Protein AF-W0RP88-F1 (afdb_monomer_lite)

pLDDT: mean 90.48, std 11.26, range [40.38, 97.31]

Secondary structure (DSSP, 8-state):
---HHHHHHHHHHHHHHHHT--HHHHHHHTT--HHHHHHHHTTSS--HHHHHHHHHHHHHHS-----

Foldseek 3Di:
DDDPLQVLLVLLVVLCVQVVHDLCRVCVVVVHDSVVLVCCSVVVDDDPVSSVVSVVSSCVRPPPPPD

Sequence (67 aa):
MPSASDERKRRFEAALKLAGETMESWAQKQGISYGHLYFVLSGQRESARLSRLIEAFIADHLPPQVA

Organism: NCBI:txid861299

Radius of gyration: 11.49 Å; chains: 1; bounding box: 24×25×28 Å

Structure (mmCIF, N/CA/C/O backbone):
data_AF-W0RP88-F1
#
_entry.id   AF-W0RP88-F1
#
loop_
_atom_site.group_PDB
_atom_site.id
_atom_site.type_symbol
_atom_site.label_atom_id
_atom_site.label_alt_id
_atom_site.label_comp_id
_atom_site.label_asym_id
_atom_site.label_entity_id
_atom_site.label_seq_id
_atom_site.pdbx_PDB_ins_code
_atom_site.Cartn_x
_atom_site.Cartn_y
_atom_site.Cartn_z
_atom_site.occupancy
_atom_site.B_iso_or_equiv
_atom_site.auth_seq_id
_atom_site.auth_comp_id
_atom_site.auth_asym_id
_atom_site.auth_atom_id
_atom_site.pdbx_PDB_model_num
ATOM 1 N N . MET A 1 1 ? 15.974 10.367 -13.377 1.00 57.97 1 MET A N 1
ATOM 2 C CA . MET A 1 1 ? 14.675 9.722 -13.663 1.00 57.97 1 MET A CA 1
ATOM 3 C C . MET A 1 1 ? 14.294 8.922 -12.425 1.00 57.97 1 MET A C 1
ATOM 5 O O . MET A 1 1 ? 15.127 8.115 -12.024 1.00 57.97 1 MET A O 1
ATOM 9 N N . PRO A 1 2 ? 13.150 9.177 -11.768 1.00 70.62 2 PRO A N 1
ATOM 10 C CA . PRO A 1 2 ? 12.685 8.325 -10.670 1.00 70.62 2 PRO A CA 1
ATOM 11 C C . PRO A 1 2 ? 12.436 6.894 -11.174 1.00 70.62 2 PRO A C 1
ATOM 13 O O . PRO A 1 2 ? 12.008 6.713 -12.316 1.00 70.62 2 PRO A O 1
ATOM 16 N N . SER A 1 3 ? 12.747 5.883 -10.359 1.00 84.00 3 SER A N 1
ATOM 17 C CA . SER A 1 3 ? 12.527 4.481 -10.730 1.00 84.00 3 SER A CA 1
ATOM 18 C C . SER A 1 3 ? 11.035 4.121 -10.684 1.00 84.00 3 SER A C 1
ATOM 20 O O . SER A 1 3 ? 10.240 4.784 -10.017 1.00 84.00 3 SER A O 1
ATOM 22 N N . ALA A 1 4 ? 10.636 3.034 -11.353 1.00 84.75 4 ALA A N 1
ATOM 23 C CA . ALA A 1 4 ? 9.256 2.539 -11.285 1.00 84.75 4 ALA A CA 1
ATOM 24 C C . ALA A 1 4 ? 8.820 2.198 -9.843 1.00 84.75 4 ALA A C 1
ATOM 26 O O . ALA A 1 4 ? 7.650 2.349 -9.490 1.00 84.75 4 ALA A O 1
ATOM 27 N N . SER A 1 5 ? 9.764 1.769 -9.000 1.00 86.38 5 SER A N 1
ATOM 28 C CA . SER A 1 5 ? 9.527 1.499 -7.579 1.00 86.38 5 SER A CA 1
ATOM 29 C C . SER A 1 5 ? 9.280 2.784 -6.786 1.00 86.38 5 SER A C 1
ATOM 31 O O . SER A 1 5 ? 8.350 2.819 -5.981 1.00 86.38 5 SER A O 1
ATOM 33 N N . ASP A 1 6 ? 10.033 3.856 -7.066 1.00 89.62 6 ASP A N 1
ATOM 34 C CA . ASP A 1 6 ? 9.827 5.169 -6.433 1.00 89.62 6 ASP A CA 1
ATOM 35 C C . ASP A 1 6 ? 8.443 5.731 -6.763 1.00 89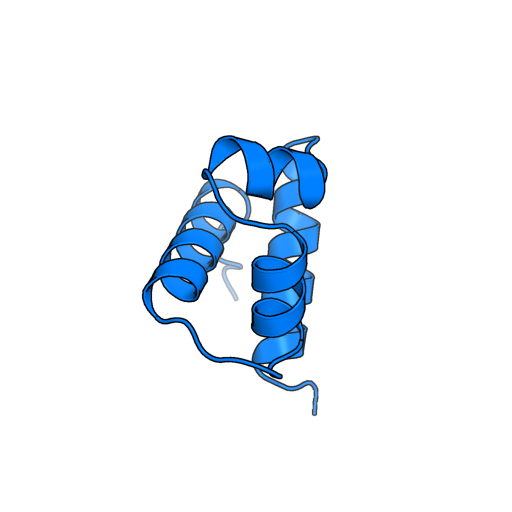.62 6 ASP A C 1
ATOM 37 O O . ASP A 1 6 ? 7.735 6.224 -5.883 1.00 89.62 6 ASP A O 1
ATOM 41 N N . GLU A 1 7 ? 8.027 5.601 -8.025 1.00 91.69 7 GLU A N 1
ATOM 42 C CA . GLU A 1 7 ? 6.711 6.051 -8.472 1.00 91.69 7 GLU A CA 1
ATOM 43 C C . GLU A 1 7 ? 5.583 5.280 -7.779 1.00 91.69 7 GLU A C 1
ATOM 45 O O . GLU A 1 7 ? 4.645 5.884 -7.251 1.00 91.69 7 GLU A O 1
ATOM 50 N N . ARG A 1 8 ? 5.690 3.945 -7.715 1.00 91.69 8 ARG A N 1
ATOM 51 C CA . ARG A 1 8 ? 4.721 3.103 -7.001 1.00 91.69 8 ARG A CA 1
ATOM 52 C C . ARG A 1 8 ? 4.634 3.487 -5.532 1.00 91.69 8 ARG A C 1
ATOM 54 O O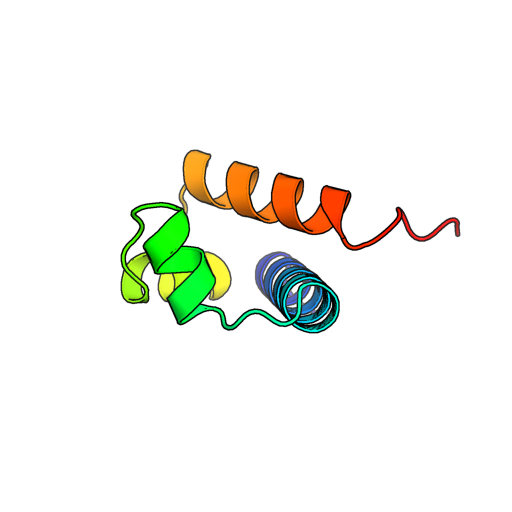 . ARG A 1 8 ? 3.530 3.644 -5.017 1.00 91.69 8 ARG A O 1
ATOM 61 N N . LYS A 1 9 ? 5.778 3.645 -4.862 1.00 94.44 9 LYS A N 1
ATOM 62 C CA . LYS A 1 9 ? 5.833 4.025 -3.449 1.00 94.44 9 LYS A CA 1
ATOM 63 C C . LYS A 1 9 ? 5.137 5.362 -3.214 1.00 94.44 9 LYS A C 1
ATOM 65 O O . LYS A 1 9 ? 4.257 5.434 -2.363 1.00 94.44 9 LYS A O 1
ATOM 70 N N . ARG A 1 10 ? 5.447 6.377 -4.021 1.00 94.69 10 ARG A N 1
ATOM 71 C CA . ARG A 1 10 ? 4.822 7.703 -3.934 1.00 94.69 10 ARG A CA 1
ATOM 72 C C . ARG A 1 10 ? 3.303 7.645 -4.113 1.00 94.69 10 ARG A C 1
ATOM 74 O O . ARG A 1 10 ? 2.567 8.254 -3.340 1.00 94.69 10 ARG A O 1
ATOM 81 N N . ARG A 1 11 ? 2.823 6.911 -5.123 1.00 95.44 11 ARG A N 1
ATOM 82 C CA . ARG A 1 11 ? 1.381 6.740 -5.375 1.00 95.44 11 ARG A CA 1
ATOM 83 C C . ARG A 1 11 ? 0.706 5.978 -4.237 1.00 95.44 11 ARG A C 1
ATOM 85 O O . ARG A 1 11 ? -0.356 6.380 -3.778 1.00 95.44 11 ARG A O 1
ATOM 92 N N . PHE A 1 12 ? 1.338 4.924 -3.734 1.00 96.31 12 PHE A N 1
ATOM 93 C CA . PHE A 1 12 ? 0.826 4.160 -2.602 1.00 96.31 12 PHE A CA 1
ATOM 94 C C . PHE A 1 12 ? 0.728 5.007 -1.323 1.00 96.31 12 PHE A C 1
ATOM 96 O O . PHE A 1 12 ? -0.298 4.986 -0.652 1.00 96.31 12 PHE A O 1
ATOM 103 N N . GLU A 1 13 ? 1.744 5.817 -1.019 1.00 96.25 13 GLU A N 1
ATOM 104 C CA . GLU A 1 13 ? 1.732 6.748 0.119 1.00 96.25 13 GLU A CA 1
ATOM 105 C C . GLU A 1 13 ? 0.627 7.807 -0.003 1.00 96.25 13 GLU A C 1
ATOM 107 O O . GLU A 1 13 ? -0.043 8.127 0.981 1.00 96.25 13 GLU A O 1
ATOM 112 N N . ALA A 1 14 ? 0.386 8.323 -1.210 1.00 95.81 14 ALA A N 1
ATOM 113 C CA . ALA A 1 14 ? -0.720 9.243 -1.455 1.00 95.81 14 ALA A CA 1
ATOM 114 C C . ALA A 1 14 ? -2.092 8.568 -1.264 1.00 95.81 14 ALA A C 1
ATOM 116 O O . ALA A 1 14 ? -2.968 9.155 -0.627 1.00 95.81 14 ALA A O 1
ATOM 117 N N . ALA A 1 15 ? -2.266 7.327 -1.735 1.00 96.56 15 ALA A N 1
ATOM 118 C CA . ALA A 1 15 ? -3.483 6.545 -1.506 1.00 96.56 15 ALA A CA 1
ATOM 119 C C . ALA A 1 15 ? -3.723 6.285 -0.009 1.00 96.56 15 ALA A C 1
ATOM 121 O O . ALA A 1 15 ? -4.827 6.506 0.482 1.00 96.56 15 ALA A O 1
ATOM 122 N N . LEU A 1 16 ? -2.679 5.907 0.738 1.00 97.06 16 LEU A N 1
ATOM 123 C CA . LEU A 1 16 ? -2.741 5.720 2.192 1.00 97.06 16 LEU A CA 1
ATOM 124 C C . LEU A 1 16 ? -3.198 6.996 2.911 1.00 97.06 16 LEU A C 1
ATOM 126 O O . LEU A 1 16 ? -4.068 6.946 3.780 1.00 97.06 16 LEU A O 1
ATOM 130 N N . LYS A 1 17 ? -2.664 8.155 2.508 1.00 96.38 17 LYS A N 1
ATOM 131 C CA . LYS A 1 17 ? -3.055 9.452 3.071 1.00 96.38 17 LYS A CA 1
ATOM 132 C C . LYS A 1 17 ? -4.532 9.770 2.824 1.00 96.38 17 LYS A C 1
ATOM 134 O O . LYS A 1 17 ? -5.192 10.266 3.732 1.00 96.38 17 LYS A O 1
ATOM 139 N N . LEU A 1 18 ? -5.047 9.486 1.626 1.00 95.38 18 LEU A N 1
ATOM 140 C CA . LEU A 1 18 ? -6.465 9.680 1.293 1.00 95.38 18 LEU A CA 1
ATOM 141 C C . LEU A 1 18 ? -7.374 8.705 2.051 1.00 95.38 18 LEU A C 1
ATOM 143 O O . LEU A 1 18 ? -8.454 9.094 2.485 1.00 95.38 18 LEU A O 1
ATOM 147 N N . ALA A 1 19 ? -6.913 7.472 2.265 1.00 94.88 19 ALA A N 1
ATOM 148 C CA . ALA A 1 19 ? -7.608 6.461 3.057 1.00 94.88 19 ALA A CA 1
ATOM 149 C C . ALA A 1 19 ? -7.560 6.722 4.578 1.00 94.88 19 ALA A C 1
ATOM 151 O O . ALA A 1 19 ? -8.233 6.029 5.338 1.00 94.88 19 ALA A O 1
ATOM 152 N N . GLY A 1 20 ? -6.748 7.683 5.041 1.00 96.31 20 GLY A N 1
ATOM 153 C CA . GLY A 1 20 ? -6.511 7.911 6.469 1.00 96.31 20 GLY A CA 1
ATOM 154 C C . GLY A 1 20 ? -5.807 6.734 7.156 1.00 96.31 20 GLY A C 1
ATOM 155 O O . GLY A 1 20 ? -6.029 6.488 8.339 1.00 96.31 20 GLY A O 1
ATOM 156 N N . GLU A 1 21 ? -4.983 5.987 6.419 1.00 95.38 21 GLU A N 1
ATOM 157 C CA . GLU A 1 21 ? -4.359 4.747 6.877 1.00 95.38 21 GLU A CA 1
ATOM 158 C C . GLU A 1 21 ? -2.823 4.835 6.877 1.00 95.38 21 GLU A C 1
ATOM 160 O O . GLU A 1 21 ? -2.213 5.545 6.080 1.00 95.38 21 GLU A O 1
ATOM 165 N N . THR A 1 22 ? -2.172 4.098 7.783 1.00 96.25 22 THR A N 1
ATOM 166 C CA . THR A 1 22 ? -0.712 3.938 7.791 1.00 96.25 22 THR A CA 1
ATOM 167 C C . THR A 1 22 ? -0.292 2.703 7.002 1.00 96.25 22 THR A C 1
ATOM 169 O O . THR A 1 22 ? -1.034 1.730 6.877 1.00 96.25 22 THR A O 1
ATOM 172 N N . MET A 1 23 ? 0.949 2.698 6.518 1.00 95.81 23 MET A N 1
ATOM 173 C CA . MET A 1 23 ? 1.509 1.550 5.803 1.00 95.81 23 MET A CA 1
ATOM 174 C C . MET A 1 23 ? 1.496 0.262 6.647 1.00 95.81 23 MET A C 1
ATOM 176 O O . MET A 1 23 ? 1.243 -0.816 6.117 1.00 95.81 23 MET A O 1
ATOM 180 N N . GLU A 1 24 ? 1.733 0.374 7.956 1.00 95.81 24 GLU A N 1
ATOM 181 C CA . GLU A 1 24 ? 1.675 -0.751 8.896 1.00 95.81 24 GLU A CA 1
ATOM 182 C C . GLU A 1 24 ? 0.248 -1.282 9.081 1.00 95.81 24 GLU A C 1
ATOM 184 O O . GLU A 1 24 ? 0.033 -2.486 8.934 1.00 95.81 24 GLU A O 1
ATOM 189 N N . SER A 1 25 ? -0.733 -0.399 9.312 1.00 96.94 25 SER A N 1
ATOM 190 C CA . SER A 1 25 ? -2.150 -0.785 9.414 1.00 96.94 25 SER A CA 1
ATOM 191 C C . SER A 1 25 ? -2.621 -1.482 8.141 1.00 96.94 25 SER A C 1
ATOM 193 O O . SER A 1 25 ? -3.220 -2.558 8.204 1.00 96.94 25 SER A O 1
ATOM 195 N N . TRP A 1 26 ? -2.288 -0.918 6.976 1.00 97.31 26 TRP A N 1
ATOM 196 C CA . TRP A 1 26 ? -2.655 -1.512 5.697 1.00 97.31 26 TRP A CA 1
ATOM 197 C C . TRP A 1 26 ? -2.025 -2.897 5.528 1.00 97.31 26 TRP A C 1
ATOM 199 O O . TRP A 1 26 ? -2.719 -3.857 5.197 1.00 97.31 26 TRP A O 1
ATOM 209 N N . ALA A 1 27 ? -0.726 -3.037 5.821 1.00 96.69 27 ALA A N 1
ATOM 210 C CA . ALA A 1 27 ? -0.032 -4.320 5.744 1.00 96.69 27 ALA A CA 1
ATOM 211 C C . ALA A 1 27 ? -0.697 -5.373 6.644 1.00 96.69 27 ALA A C 1
ATOM 213 O O . ALA A 1 27 ? -0.967 -6.487 6.191 1.00 96.69 27 ALA A O 1
ATOM 214 N N . GLN A 1 28 ? -1.039 -5.000 7.880 1.00 96.19 28 GLN A N 1
ATOM 215 C CA . GLN A 1 28 ? -1.728 -5.871 8.827 1.00 96.19 28 GLN A CA 1
ATOM 216 C C . GLN A 1 28 ? -3.109 -6.304 8.316 1.00 96.19 28 GLN A C 1
ATOM 218 O O . GLN A 1 28 ? -3.413 -7.497 8.347 1.00 96.19 28 GLN A O 1
ATOM 223 N N . LYS A 1 29 ? -3.924 -5.377 7.789 1.00 95.81 29 LYS A N 1
ATOM 224 C CA . LYS A 1 29 ? -5.244 -5.694 7.208 1.00 95.81 29 LYS A CA 1
ATOM 225 C C . LYS A 1 29 ? -5.154 -6.667 6.036 1.00 95.81 29 LYS A C 1
ATOM 227 O O . LYS A 1 29 ? -6.023 -7.518 5.877 1.00 95.81 29 LYS A O 1
ATOM 232 N N . GLN A 1 30 ? -4.097 -6.563 5.235 1.00 95.44 30 GLN A N 1
ATOM 233 C CA . GLN A 1 30 ? -3.856 -7.462 4.107 1.00 95.44 30 GLN A CA 1
ATOM 234 C C . GLN A 1 30 ? -3.187 -8.790 4.514 1.00 95.44 30 GLN A C 1
ATOM 236 O O . GLN A 1 30 ? -2.936 -9.641 3.657 1.00 95.44 30 GLN A O 1
ATOM 241 N N . GLY A 1 31 ? -2.871 -8.985 5.801 1.00 95.94 31 GLY A N 1
ATOM 242 C CA . GLY A 1 31 ? -2.161 -10.168 6.292 1.00 95.94 31 GLY A CA 1
ATOM 243 C C . GLY A 1 31 ? -0.716 -10.258 5.787 1.00 95.94 31 GLY A C 1
ATOM 244 O O . GLY A 1 31 ? -0.206 -1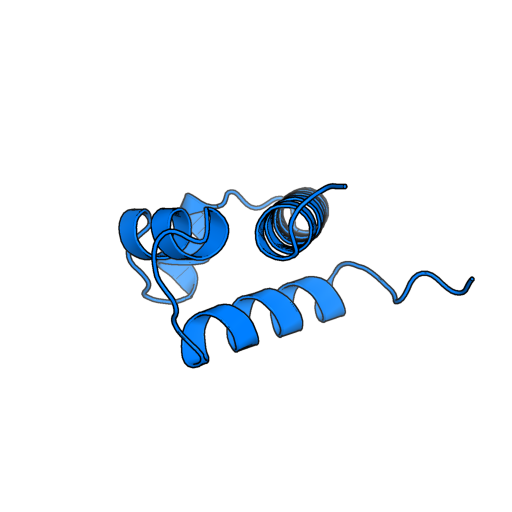1.353 5.547 1.00 95.94 31 GLY A O 1
ATOM 245 N N . ILE A 1 32 ? -0.062 -9.113 5.574 1.00 94.81 32 ILE A N 1
ATOM 246 C CA . ILE A 1 32 ? 1.299 -9.000 5.040 1.00 94.81 32 ILE A CA 1
ATOM 247 C C . ILE A 1 32 ? 2.229 -8.425 6.111 1.00 94.81 32 ILE A C 1
ATOM 249 O O . ILE A 1 32 ? 1.900 -7.473 6.811 1.00 94.81 32 ILE A O 1
ATOM 253 N N . SER A 1 33 ? 3.442 -8.973 6.210 1.00 95.44 33 SER A N 1
ATOM 254 C CA . SER A 1 33 ? 4.492 -8.384 7.044 1.00 95.44 33 SER A CA 1
ATOM 255 C C . SER A 1 33 ? 4.899 -7.002 6.524 1.00 95.44 33 SER A C 1
ATOM 257 O O . SER A 1 33 ? 5.230 -6.854 5.344 1.00 95.44 33 SER A O 1
ATOM 259 N N . TYR A 1 34 ? 4.982 -6.020 7.422 1.00 94.88 34 TYR A N 1
ATOM 260 C CA . TYR A 1 34 ? 5.468 -4.675 7.106 1.00 94.88 34 TYR A CA 1
ATOM 261 C C . TYR A 1 34 ? 6.843 -4.683 6.416 1.00 94.88 34 TYR A C 1
ATOM 263 O O . TYR A 1 34 ? 7.043 -3.991 5.421 1.00 94.88 34 TYR A O 1
ATOM 271 N N . GLY A 1 35 ? 7.773 -5.534 6.868 1.00 95.69 35 GLY A N 1
ATOM 272 C CA . GLY A 1 35 ? 9.097 -5.653 6.248 1.00 95.69 35 GLY A CA 1
ATOM 273 C C . GLY A 1 35 ? 9.032 -6.159 4.804 1.00 95.69 35 GLY A C 1
ATOM 274 O O . GLY A 1 35 ? 9.734 -5.652 3.932 1.00 95.69 35 GLY A O 1
ATOM 275 N N . HIS A 1 36 ? 8.141 -7.114 4.517 1.00 94.31 36 HIS A N 1
ATOM 276 C CA . HIS A 1 36 ? 7.932 -7.596 3.151 1.00 94.31 36 HIS A CA 1
ATOM 277 C C . HIS A 1 36 ? 7.384 -6.485 2.243 1.00 94.31 36 HIS A C 1
ATOM 279 O O . HIS A 1 36 ? 7.887 -6.306 1.134 1.00 94.31 36 HIS A O 1
ATOM 285 N N . LEU A 1 37 ? 6.417 -5.702 2.730 1.00 95.56 37 LEU A N 1
ATOM 286 C CA . LEU A 1 37 ? 5.901 -4.532 2.019 1.00 95.56 37 LEU A CA 1
ATOM 287 C C . LEU A 1 37 ? 6.994 -3.494 1.751 1.00 95.56 37 LEU A C 1
ATOM 289 O O . LEU A 1 37 ? 7.154 -3.056 0.612 1.00 95.56 37 LEU A O 1
ATOM 293 N N . TYR A 1 38 ? 7.791 -3.165 2.765 1.00 94.88 38 TYR A N 1
ATOM 294 C CA . TYR A 1 38 ? 8.888 -2.210 2.647 1.00 94.88 38 TYR A CA 1
ATOM 295 C C . TYR A 1 38 ? 9.910 -2.617 1.576 1.00 94.88 38 TYR A C 1
ATOM 297 O O . TYR A 1 38 ? 10.282 -1.799 0.731 1.00 94.88 38 TYR A O 1
ATOM 305 N N . PHE A 1 39 ? 10.337 -3.884 1.562 1.00 94.44 39 PHE A N 1
ATOM 306 C CA . PHE A 1 39 ? 11.303 -4.373 0.574 1.00 94.44 39 PHE A CA 1
ATOM 307 C C . PHE A 1 39 ? 10.756 -4.364 -0.856 1.00 94.44 39 PHE A C 1
ATOM 309 O O . PHE A 1 39 ? 11.506 -4.065 -1.786 1.00 94.44 39 PHE A O 1
ATOM 316 N N . VAL A 1 40 ? 9.461 -4.644 -1.034 1.00 93.38 40 VAL A N 1
ATOM 317 C CA . VAL A 1 40 ? 8.809 -4.585 -2.352 1.00 93.38 40 VAL A CA 1
ATOM 318 C C . VAL A 1 40 ? 8.653 -3.144 -2.836 1.00 93.38 40 VAL A C 1
ATOM 320 O O . VAL A 1 40 ? 8.954 -2.849 -3.991 1.00 93.38 40 VAL A O 1
ATOM 323 N N . LEU A 1 41 ? 8.246 -2.221 -1.962 1.00 93.06 41 LEU A N 1
ATOM 324 C CA . LEU A 1 41 ? 8.144 -0.796 -2.302 1.00 93.06 41 LEU A CA 1
ATOM 325 C C . LEU A 1 41 ? 9.507 -0.158 -2.591 1.00 93.06 41 LEU A C 1
ATOM 327 O O . LEU A 1 41 ? 9.595 0.748 -3.411 1.00 93.06 41 LEU A O 1
ATOM 331 N N . SER A 1 42 ? 10.570 -0.650 -1.956 1.00 91.31 42 SER A N 1
ATOM 332 C CA . SER A 1 42 ? 11.942 -0.171 -2.170 1.00 91.31 42 SER A CA 1
ATOM 333 C C . SER A 1 42 ? 12.623 -0.804 -3.393 1.00 91.31 42 SER A C 1
ATOM 335 O O . SER 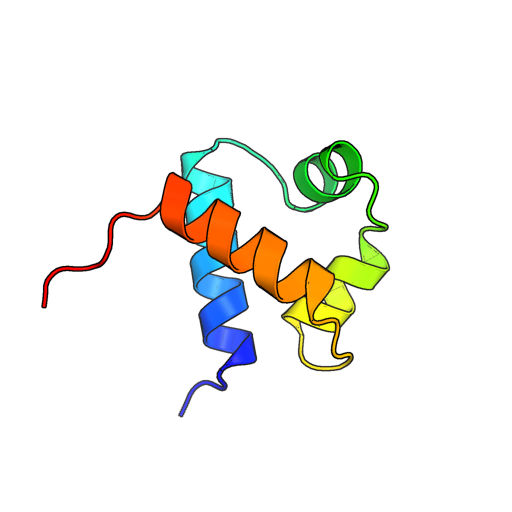A 1 42 ? 13.793 -0.535 -3.645 1.00 91.31 42 SER A O 1
ATOM 337 N N . GLY A 1 43 ? 11.935 -1.688 -4.128 1.00 89.81 43 GLY A N 1
ATOM 338 C CA . GLY A 1 43 ? 12.492 -2.396 -5.285 1.00 89.81 43 GLY A CA 1
ATOM 339 C C . GLY A 1 43 ? 13.576 -3.428 -4.949 1.00 89.81 43 GLY A C 1
ATOM 340 O O . GLY A 1 43 ? 14.213 -3.952 -5.854 1.00 89.81 43 GLY A O 1
ATOM 341 N N . GLN A 1 44 ? 13.791 -3.737 -3.667 1.00 90.31 44 GLN A N 1
ATOM 342 C CA . GLN A 1 44 ? 14.791 -4.717 -3.223 1.00 90.31 44 GLN A CA 1
ATOM 343 C C . GLN A 1 44 ? 14.295 -6.163 -3.355 1.00 90.31 44 GLN A C 1
ATOM 345 O O . GLN A 1 44 ? 15.091 -7.101 -3.343 1.00 90.31 44 GLN A O 1
ATOM 350 N N . ARG A 1 45 ? 12.976 -6.357 -3.458 1.00 90.25 45 ARG A N 1
ATOM 351 C CA . ARG A 1 45 ? 12.340 -7.646 -3.744 1.00 90.25 45 ARG A CA 1
ATOM 352 C C . ARG A 1 45 ? 11.183 -7.468 -4.710 1.00 90.25 45 ARG A C 1
ATOM 354 O O . ARG A 1 45 ? 10.481 -6.463 -4.665 1.00 90.25 45 ARG A O 1
ATOM 361 N N . GLU A 1 46 ? 10.929 -8.495 -5.511 1.00 88.69 46 GLU A N 1
ATOM 362 C CA . GLU A 1 46 ? 9.741 -8.564 -6.355 1.00 88.69 46 GLU A CA 1
ATOM 363 C C . GLU A 1 46 ? 8.690 -9.499 -5.760 1.00 88.69 46 GLU A C 1
ATOM 365 O O . GLU A 1 46 ? 8.992 -10.561 -5.217 1.00 88.69 46 GLU A O 1
ATOM 370 N N . SER A 1 47 ? 7.426 -9.096 -5.871 1.00 93.69 47 SER A N 1
ATOM 371 C CA . SER A 1 47 ? 6.284 -9.918 -5.486 1.00 93.69 47 SER A CA 1
ATOM 372 C C . SER A 1 47 ? 5.084 -9.541 -6.340 1.00 93.69 47 SER A C 1
ATOM 374 O O . SER A 1 47 ? 4.380 -8.574 -6.058 1.00 93.69 47 SER A O 1
ATOM 376 N N . ALA A 1 48 ? 4.814 -10.332 -7.379 1.00 92.62 48 ALA A N 1
ATOM 377 C CA . ALA A 1 48 ? 3.728 -10.057 -8.320 1.00 92.62 48 ALA A CA 1
ATOM 378 C C . ALA A 1 48 ? 2.345 -9.990 -7.648 1.00 92.62 48 ALA A C 1
ATOM 380 O O . ALA A 1 48 ? 1.452 -9.294 -8.128 1.00 92.62 48 ALA A O 1
ATOM 381 N N . ARG A 1 49 ? 2.143 -10.726 -6.545 1.00 94.62 49 ARG A N 1
ATOM 382 C CA . ARG A 1 49 ? 0.907 -10.648 -5.752 1.00 94.62 49 ARG A CA 1
ATOM 383 C C . ARG A 1 49 ? 0.822 -9.318 -5.007 1.00 94.62 49 ARG A C 1
ATOM 385 O O . ARG A 1 49 ? -0.217 -8.671 -5.063 1.00 94.62 49 ARG A O 1
ATOM 392 N N . LEU A 1 50 ? 1.897 -8.912 -4.330 1.00 94.50 50 LEU A N 1
ATOM 393 C CA . LEU A 1 50 ? 1.900 -7.683 -3.541 1.00 94.50 50 LEU A CA 1
ATOM 394 C C . LEU A 1 50 ? 1.824 -6.443 -4.428 1.00 94.50 50 LEU A C 1
ATOM 396 O O . LEU A 1 50 ? 1.036 -5.547 -4.153 1.00 94.50 50 LEU A O 1
ATOM 400 N N . SER A 1 51 ? 2.557 -6.429 -5.541 1.00 93.19 51 SER A N 1
ATOM 401 C CA . SER A 1 51 ? 2.456 -5.357 -6.529 1.00 93.19 51 SER A CA 1
ATOM 402 C C . SER A 1 51 ? 1.020 -5.192 -7.029 1.00 93.19 51 SER A C 1
ATOM 404 O O . SER A 1 51 ? 0.529 -4.074 -7.058 1.00 93.19 51 SER A O 1
ATOM 406 N N . ARG A 1 52 ? 0.300 -6.284 -7.327 1.00 94.88 52 ARG A N 1
ATOM 407 C CA . ARG A 1 52 ? -1.114 -6.206 -7.735 1.00 94.88 52 ARG A CA 1
ATOM 408 C C . ARG A 1 52 ? -2.029 -5.636 -6.650 1.00 94.88 52 ARG A C 1
ATOM 410 O O . ARG A 1 52 ? -2.893 -4.832 -6.974 1.00 94.88 52 ARG A O 1
ATOM 417 N N . LEU A 1 53 ? -1.833 -6.019 -5.387 1.00 96.12 53 LEU A N 1
ATOM 418 C CA . LEU A 1 53 ? -2.605 -5.464 -4.266 1.00 96.12 53 LEU A CA 1
ATOM 419 C C . LEU A 1 53 ? -2.352 -3.964 -4.085 1.00 96.12 53 LEU A C 1
ATOM 421 O O . LEU A 1 53 ? -3.292 -3.208 -3.865 1.00 96.12 53 LEU A O 1
ATOM 425 N N . ILE A 1 54 ? -1.093 -3.538 -4.210 1.00 95.56 54 ILE A N 1
ATOM 426 C CA . ILE A 1 54 ? -0.710 -2.125 -4.134 1.00 95.56 54 ILE A CA 1
ATOM 427 C C . ILE A 1 54 ? -1.362 -1.334 -5.272 1.00 95.56 54 ILE A C 1
ATOM 429 O O . ILE A 1 54 ? -1.981 -0.310 -5.010 1.00 95.56 54 ILE A O 1
ATOM 433 N N . GLU A 1 55 ? -1.262 -1.803 -6.520 1.00 94.75 55 GLU A N 1
ATOM 434 C CA .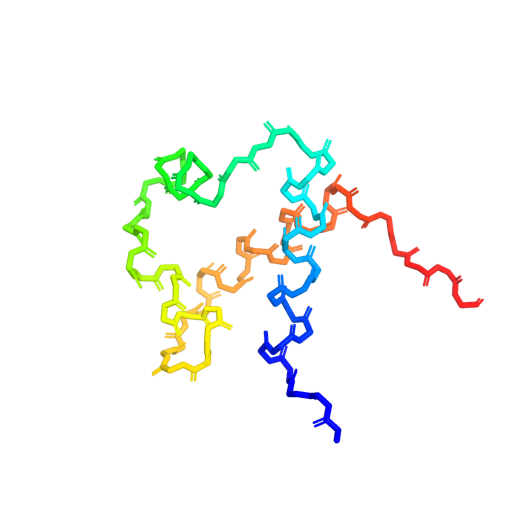 GLU A 1 55 ? -1.847 -1.092 -7.667 1.00 94.75 55 GLU A CA 1
ATOM 435 C C . GLU A 1 55 ? -3.381 -1.036 -7.598 1.00 94.75 55 GLU A C 1
ATOM 437 O O . GLU A 1 55 ? -3.955 -0.003 -7.929 1.00 94.75 55 GLU A O 1
ATOM 442 N N . ALA A 1 56 ? -4.047 -2.098 -7.126 1.00 95.62 56 ALA A N 1
ATOM 443 C CA . ALA A 1 56 ? -5.495 -2.088 -6.907 1.00 95.62 56 ALA A CA 1
ATOM 444 C C . ALA A 1 56 ? -5.892 -1.052 -5.845 1.00 95.62 56 ALA A C 1
ATOM 446 O O . ALA A 1 56 ? -6.736 -0.199 -6.096 1.00 95.62 56 ALA A O 1
ATOM 447 N N . PHE A 1 57 ? -5.202 -1.051 -4.700 1.00 96.06 57 PHE A N 1
ATOM 448 C CA . PHE A 1 57 ? -5.447 -0.071 -3.643 1.00 96.06 57 PHE A CA 1
ATOM 449 C C . PHE A 1 57 ? -5.210 1.371 -4.113 1.00 96.06 57 PHE A C 1
ATOM 451 O O . PHE A 1 57 ? -5.987 2.265 -3.782 1.00 96.06 57 PHE A O 1
ATOM 458 N N . ILE A 1 58 ? -4.153 1.597 -4.902 1.00 96.25 58 ILE A N 1
ATOM 459 C CA . ILE A 1 58 ? -3.890 2.892 -5.535 1.00 96.25 58 ILE A CA 1
ATOM 460 C C . ILE A 1 58 ? -5.061 3.285 -6.434 1.00 96.25 58 ILE A C 1
ATOM 462 O O . ILE A 1 58 ? -5.530 4.409 -6.321 1.00 96.25 58 ILE A O 1
ATOM 466 N N . ALA A 1 59 ? -5.531 2.393 -7.309 1.00 94.06 59 ALA A N 1
ATOM 467 C CA . ALA A 1 59 ? -6.622 2.688 -8.236 1.00 94.06 59 ALA A CA 1
ATOM 468 C C . ALA A 1 59 ? -7.943 3.020 -7.521 1.00 94.06 59 ALA A C 1
ATOM 470 O O . ALA A 1 59 ? -8.683 3.881 -7.990 1.00 94.06 59 ALA A O 1
ATOM 471 N N . ASP A 1 60 ? -8.204 2.392 -6.373 1.00 94.38 60 ASP A N 1
ATOM 472 C CA . ASP A 1 60 ? -9.412 2.639 -5.578 1.00 94.38 60 ASP A 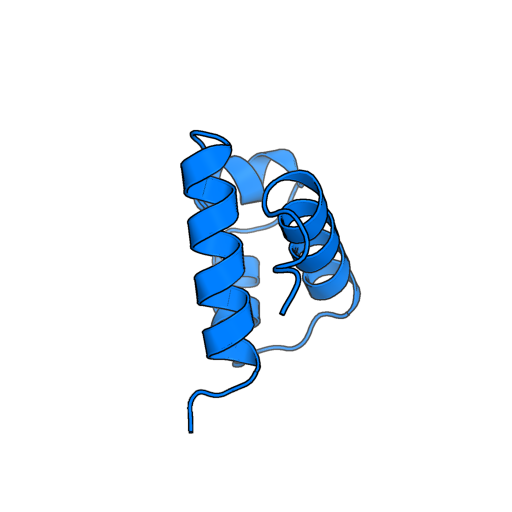CA 1
ATOM 473 C C . ASP A 1 60 ? -9.423 4.029 -4.909 1.00 94.38 60 ASP A C 1
ATOM 475 O O . ASP A 1 60 ? -10.493 4.565 -4.625 1.00 94.38 60 ASP A O 1
ATOM 479 N N . HIS A 1 61 ? -8.251 4.626 -4.655 1.00 93.56 61 HIS A N 1
ATOM 480 C CA . HIS A 1 61 ? -8.128 5.871 -3.875 1.00 93.56 61 HIS A CA 1
ATOM 481 C C . HIS A 1 61 ? -7.580 7.058 -4.670 1.00 93.56 61 HIS A C 1
ATOM 483 O O . HIS A 1 61 ? -7.858 8.209 -4.336 1.00 93.56 61 HIS A O 1
ATOM 489 N N . LEU A 1 62 ? -6.786 6.805 -5.706 1.00 89.25 62 LEU A N 1
ATOM 490 C CA . LEU A 1 62 ? -6.249 7.817 -6.602 1.00 89.25 62 LEU A CA 1
ATOM 491 C C . LEU A 1 62 ? -6.930 7.655 -7.960 1.00 89.25 62 LEU A C 1
ATOM 493 O O . LEU A 1 62 ? -6.609 6.699 -8.675 1.00 89.25 62 LEU A O 1
ATOM 497 N N . PRO A 1 63 ? -7.831 8.578 -8.350 1.00 72.69 63 PRO A N 1
ATOM 498 C CA . PRO A 1 63 ? -8.399 8.542 -9.687 1.00 72.69 63 PRO A CA 1
ATOM 499 C C . PRO A 1 63 ? -7.267 8.593 -10.723 1.00 72.69 63 PRO A C 1
ATOM 501 O O . PRO A 1 63 ? -6.225 9.215 -10.467 1.00 72.69 63 PRO A O 1
ATOM 504 N N . PRO A 1 64 ? -7.434 7.944 -11.891 1.00 67.12 64 PRO A N 1
ATOM 505 C CA . PRO A 1 64 ? -6.463 8.066 -12.966 1.00 67.12 64 PRO A CA 1
ATOM 506 C C . PRO A 1 64 ? -6.293 9.554 -13.266 1.00 67.12 64 PRO A C 1
ATOM 508 O O . PRO A 1 64 ? -7.274 10.248 -13.530 1.00 67.12 64 PRO A O 1
ATOM 511 N N . GLN A 1 65 ? -5.060 10.056 -13.161 1.00 59.84 65 GLN A N 1
ATOM 512 C CA . GLN A 1 65 ? -4.764 11.429 -13.548 1.00 59.84 65 GLN A CA 1
ATOM 513 C C . GLN A 1 65 ? -5.042 11.527 -15.046 1.00 59.84 65 GLN A C 1
ATOM 515 O O . GLN A 1 65 ? -4.277 11.011 -15.859 1.00 59.84 65 GLN A O 1
ATOM 520 N N . VAL A 1 66 ? -6.195 12.100 -15.386 1.00 52.09 66 VAL A N 1
ATOM 521 C CA . VAL A 1 66 ? -6.542 12.447 -16.759 1.00 52.09 66 VAL A CA 1
ATOM 522 C C . VAL A 1 66 ? -5.539 13.523 -17.165 1.00 52.09 66 VAL A C 1
ATOM 524 O O . VAL A 1 66 ? -5.475 14.568 -16.518 1.00 52.09 66 VAL A O 1
ATOM 527 N N . ALA A 1 67 ? -4.684 13.181 -18.129 1.00 40.38 67 ALA A N 1
ATOM 528 C CA . ALA A 1 67 ? -3.661 14.062 -18.683 1.00 40.38 67 ALA A CA 1
ATOM 529 C C . ALA A 1 67 ? -4.279 15.222 -19.472 1.00 40.38 67 ALA A C 1
ATOM 531 O O . ALA A 1 67 ? -5.363 15.011 -20.067 1.00 40.38 67 ALA A O 1
#